Protein AF-A0A2E7F623-F1 (afdb_monomer_lite)

Secondary structure (DSSP, 8-state):
-HHHHHHHTTTTS-BTTB---HHHHHHHHTTTS-HHHHHHHHHHHHHHHHHHHHHHHTT---TT-TTGGG--------HHHHHHHHHTTTS-GGGG-

pLDDT: mean 82.05, std 11.19, range [48.0, 94.06]

Structure (mmCIF, N/CA/C/O backbone):
data_AF-A0A2E7F623-F1
#
_entry.id   AF-A0A2E7F623-F1
#
loop_
_atom_site.group_PDB
_atom_site.id
_atom_site.type_symbol
_atom_site.label_atom_id
_atom_site.label_alt_id
_atom_site.label_comp_id
_atom_site.label_asym_id
_atom_site.label_entity_id
_atom_site.label_seq_id
_atom_site.pdbx_PDB_ins_code
_atom_site.Cartn_x
_atom_site.Cartn_y
_atom_site.Cartn_z
_atom_site.occupancy
_atom_site.B_iso_or_equiv
_atom_site.auth_seq_id
_atom_site.auth_comp_id
_atom_site.auth_asym_id
_atom_site.auth_atom_id
_atom_site.pdbx_PDB_model_num
ATOM 1 N N . MET A 1 1 ? -8.532 7.655 -2.067 1.00 67.69 1 MET A N 1
ATOM 2 C CA . MET A 1 1 ? -8.436 6.177 -2.016 1.00 67.69 1 MET A CA 1
ATOM 3 C C . MET A 1 1 ? -8.512 5.785 -0.538 1.00 67.69 1 MET A C 1
ATOM 5 O O . MET A 1 1 ? -7.539 5.985 0.176 1.00 67.69 1 MET A O 1
ATOM 9 N N . LYS A 1 2 ? -9.680 5.346 -0.033 1.00 86.19 2 LYS A N 1
ATOM 10 C CA . LYS A 1 2 ? -9.961 5.324 1.423 1.00 86.19 2 LYS A CA 1
ATOM 11 C C . LYS A 1 2 ? -9.111 4.324 2.219 1.00 86.19 2 LYS A C 1
ATOM 13 O O . LYS A 1 2 ? -8.790 4.571 3.376 1.00 86.19 2 LYS A O 1
ATOM 18 N N . TRP A 1 3 ? -8.727 3.208 1.602 1.00 86.94 3 TRP A N 1
ATOM 19 C CA . TRP A 1 3 ? -7.873 2.194 2.228 1.00 86.94 3 TRP A CA 1
ATOM 20 C C . TRP A 1 3 ? -6.497 2.736 2.627 1.00 86.94 3 TRP A C 1
ATOM 22 O O . TRP A 1 3 ? -6.075 2.558 3.768 1.00 86.94 3 TRP A O 1
ATOM 32 N N . ALA A 1 4 ? -5.834 3.459 1.721 1.00 84.62 4 ALA A N 1
ATOM 33 C CA . ALA A 1 4 ? -4.528 4.054 1.985 1.00 84.62 4 ALA A CA 1
ATOM 34 C C . ALA A 1 4 ? -4.580 5.034 3.170 1.00 84.62 4 ALA A C 1
ATOM 36 O O . ALA A 1 4 ? -3.748 4.949 4.068 1.00 84.62 4 ALA A O 1
ATOM 37 N N . GLU A 1 5 ? -5.606 5.890 3.239 1.00 85.94 5 GLU A N 1
ATOM 38 C CA . GLU A 1 5 ? -5.826 6.807 4.371 1.00 85.94 5 GLU A CA 1
ATOM 39 C C . GLU A 1 5 ? -5.969 6.059 5.701 1.00 85.94 5 GLU A C 1
ATOM 41 O O . GLU A 1 5 ? -5.350 6.428 6.697 1.00 85.94 5 GLU A O 1
ATOM 46 N N . VAL A 1 6 ? -6.754 4.975 5.722 1.00 87.56 6 VAL A N 1
ATOM 47 C CA . VAL A 1 6 ? -6.962 4.173 6.935 1.00 87.56 6 VAL A CA 1
ATOM 48 C C . VAL A 1 6 ? -5.649 3.575 7.447 1.00 87.56 6 VAL A C 1
ATOM 50 O O . VAL A 1 6 ? -5.428 3.533 8.661 1.00 87.56 6 VAL A O 1
ATOM 53 N N . MET A 1 7 ? -4.774 3.136 6.539 1.00 84.69 7 MET A N 1
ATOM 54 C CA . MET A 1 7 ? -3.449 2.607 6.871 1.00 84.69 7 MET A CA 1
ATOM 55 C C . MET A 1 7 ? -2.501 3.715 7.356 1.00 84.69 7 MET A C 1
ATOM 57 O O . MET A 1 7 ? -1.795 3.544 8.355 1.00 84.69 7 MET A O 1
ATOM 61 N N . THR A 1 8 ? -2.531 4.880 6.708 1.00 84.38 8 THR A N 1
ATOM 62 C CA . THR A 1 8 ? -1.659 6.015 7.037 1.00 84.38 8 THR A CA 1
ATOM 63 C C . THR A 1 8 ? -2.012 6.676 8.359 1.00 84.38 8 THR A C 1
ATOM 65 O O . THR A 1 8 ? -1.146 6.892 9.207 1.00 84.38 8 THR A O 1
ATOM 68 N N . GLU A 1 9 ? -3.292 6.901 8.613 1.00 86.75 9 GLU A N 1
ATOM 69 C CA . GLU A 1 9 ? -3.760 7.545 9.839 1.00 86.75 9 GLU A CA 1
ATOM 70 C C . GLU A 1 9 ? -3.968 6.561 11.000 1.00 86.75 9 GLU A C 1
ATOM 72 O O . GLU A 1 9 ? -4.528 6.916 12.036 1.00 86.75 9 GLU A O 1
ATOM 77 N N . LYS A 1 10 ? -3.537 5.302 10.842 1.00 84.94 10 LYS A N 1
ATOM 78 C CA . LYS A 1 10 ? -3.685 4.237 11.847 1.00 84.94 10 LYS A CA 1
ATOM 79 C C . LYS A 1 10 ? -5.139 3.992 12.282 1.00 84.94 10 LYS A C 1
ATOM 81 O O . LYS A 1 10 ? -5.409 3.482 13.367 1.00 84.94 10 LYS A O 1
ATOM 86 N N . GLN A 1 11 ? -6.105 4.280 11.408 1.00 87.50 11 GLN A N 1
ATOM 87 C CA . GLN A 1 11 ? -7.539 4.131 11.690 1.00 87.50 11 GLN A CA 1
ATOM 88 C C . GLN A 1 11 ? -8.003 2.662 11.688 1.00 87.50 11 GLN A C 1
ATOM 90 O O . GLN A 1 11 ? -9.174 2.371 11.955 1.00 87.50 11 GLN A O 1
ATOM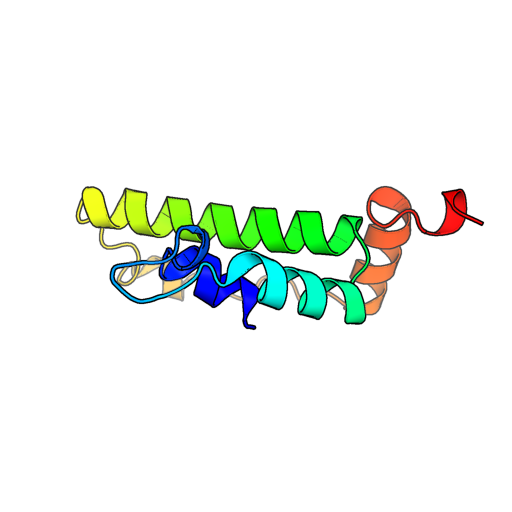 95 N N . TYR A 1 12 ? -7.105 1.716 11.398 1.00 83.62 12 TYR A N 1
ATOM 96 C CA . TYR A 1 12 ? -7.390 0.283 11.418 1.00 83.62 12 TYR A CA 1
ATOM 97 C C . TYR A 1 12 ? -7.589 -0.276 12.836 1.00 83.62 12 TYR A C 1
ATOM 99 O O . TYR A 1 12 ? -8.315 -1.258 12.975 1.00 83.62 12 TYR A O 1
ATOM 107 N N . GLN A 1 13 ? -7.037 0.360 13.876 1.00 84.62 13 GLN A N 1
ATOM 108 C CA . GLN A 1 13 ? -7.282 0.009 15.289 1.00 84.62 13 GLN A CA 1
ATOM 109 C C . GLN A 1 13 ? -8.424 0.819 15.927 1.00 84.62 13 GLN A C 1
ATOM 111 O O . GLN A 1 13 ? -8.918 0.455 16.992 1.00 84.62 13 GLN A O 1
ATOM 116 N N . GLY A 1 14 ? -8.884 1.888 15.270 1.00 83.19 14 GLY A N 1
ATOM 117 C CA . GLY A 1 14 ? -9.780 2.873 15.878 1.00 83.19 14 GLY A CA 1
ATOM 118 C C . GLY A 1 14 ? -9.040 3.830 16.822 1.00 83.19 14 GLY A C 1
ATOM 119 O O . GLY A 1 14 ? -7.820 3.952 16.773 1.00 83.19 14 GLY A O 1
ATOM 120 N N . GLY A 1 15 ? -9.788 4.541 17.662 1.00 82.75 15 GLY A N 1
ATOM 121 C CA . GLY A 1 15 ? -9.254 5.462 18.671 1.00 82.75 15 GLY A CA 1
ATOM 122 C C . GLY A 1 15 ? -10.298 5.772 19.749 1.00 82.75 15 GLY A C 1
ATOM 123 O O . GLY A 1 15 ? -11.414 5.252 19.674 1.00 82.75 15 GLY A O 1
ATOM 124 N N . PRO A 1 16 ? -9.994 6.620 20.747 1.00 86.56 16 PRO A N 1
ATOM 125 C CA . PRO A 1 16 ? -10.967 7.001 21.770 1.00 86.56 16 PRO A CA 1
ATOM 126 C C . PRO A 1 16 ? -12.254 7.551 21.133 1.00 86.56 16 PRO A C 1
ATOM 128 O O . PRO A 1 16 ? -12.229 8.550 20.416 1.00 86.56 16 PRO A O 1
ATOM 131 N N . GLY A 1 17 ? -13.375 6.850 21.329 1.00 88.12 17 GLY A N 1
ATOM 132 C CA . GLY A 1 17 ? -14.674 7.194 20.734 1.00 88.12 17 GLY A CA 1
ATOM 133 C C . GLY A 1 17 ? -14.817 6.931 19.225 1.00 88.12 17 GLY A C 1
ATOM 134 O O . GLY A 1 17 ? -15.868 7.227 18.661 1.00 88.12 17 GLY A O 1
ATOM 135 N N . LYS A 1 18 ? -13.808 6.360 18.553 1.00 88.12 18 LYS A N 1
ATOM 136 C CA . LYS A 1 18 ? -13.815 6.087 17.105 1.00 88.12 18 LYS A CA 1
ATOM 137 C C . LYS A 1 18 ? -13.652 4.595 16.823 1.00 88.12 18 LYS A C 1
ATOM 139 O O . LYS A 1 18 ? -12.681 3.973 17.247 1.00 88.12 18 LYS A O 1
ATOM 144 N N . LYS A 1 19 ? -14.584 4.021 16.057 1.00 90.44 19 LYS A N 1
ATOM 145 C CA . LYS A 1 19 ? -14.515 2.615 15.628 1.00 90.44 19 LYS A CA 1
ATOM 146 C C . LYS A 1 19 ? -13.420 2.408 14.564 1.00 90.44 19 LYS A C 1
ATOM 148 O O . LYS A 1 19 ? -13.140 3.338 13.806 1.00 90.44 19 LYS A O 1
ATOM 153 N N . PRO A 1 20 ? -12.841 1.197 14.464 1.00 92.56 20 PRO A N 1
ATOM 154 C CA . PRO A 1 20 ? -11.981 0.815 13.349 1.00 92.56 20 PRO A CA 1
ATOM 155 C C . PRO A 1 20 ? -12.658 1.029 11.991 1.00 92.56 20 PRO A C 1
ATOM 157 O O . PRO A 1 20 ? -13.811 0.641 11.809 1.00 92.56 20 PRO A O 1
ATOM 160 N N . GLN A 1 21 ? -11.931 1.593 11.026 1.00 92.38 21 GLN A N 1
ATOM 161 C CA . GLN A 1 21 ? -12.465 1.890 9.686 1.00 92.38 21 GLN A CA 1
ATOM 162 C C . GLN A 1 21 ? -11.992 0.907 8.600 1.00 92.38 21 GLN A C 1
ATOM 164 O O . GLN A 1 21 ? -12.495 0.949 7.478 1.00 92.38 21 GLN A O 1
ATOM 169 N N . HIS A 1 22 ? -11.076 -0.016 8.927 1.00 89.31 22 HIS A N 1
ATOM 170 C CA . HIS A 1 22 ? -10.461 -0.929 7.950 1.00 89.31 22 HIS A CA 1
ATOM 171 C C . HIS A 1 22 ? -11.475 -1.809 7.220 1.00 89.31 22 HIS A C 1
ATOM 173 O O . HIS A 1 22 ? -11.357 -1.980 6.016 1.00 89.31 22 HIS A O 1
ATOM 179 N N . ARG A 1 23 ? -12.509 -2.315 7.902 1.00 90.88 23 ARG A N 1
ATOM 180 C CA . ARG 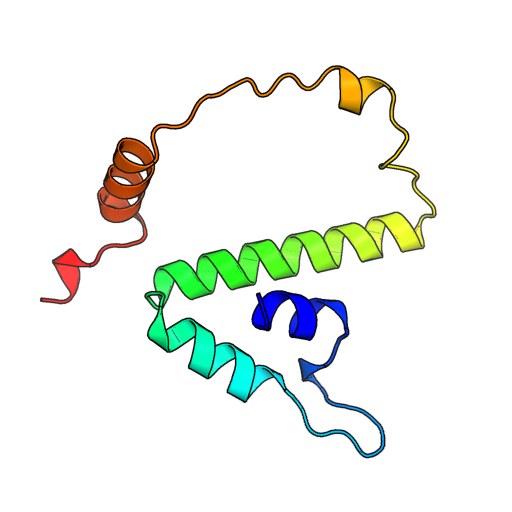A 1 23 ? -13.497 -3.209 7.272 1.00 90.88 23 ARG A CA 1
ATOM 181 C C . ARG A 1 23 ? -14.314 -2.516 6.188 1.00 90.88 23 ARG A C 1
ATOM 183 O O . ARG A 1 23 ? -14.526 -3.086 5.129 1.00 90.88 23 ARG A O 1
ATOM 190 N N . VAL A 1 24 ? -14.748 -1.284 6.453 1.00 92.31 24 VAL A N 1
ATOM 191 C CA . VAL A 1 24 ? -15.529 -0.494 5.488 1.00 92.31 24 VAL A CA 1
ATOM 192 C C . VAL A 1 24 ? -14.659 -0.122 4.291 1.00 92.31 24 VAL A C 1
ATOM 194 O O . VAL A 1 24 ? -15.102 -0.232 3.154 1.00 92.31 24 VAL A O 1
ATOM 197 N N . ALA A 1 25 ? -13.408 0.272 4.540 1.00 91.19 25 ALA A N 1
ATOM 198 C CA . ALA A 1 25 ? -12.468 0.591 3.473 1.00 91.19 25 ALA A CA 1
ATOM 199 C C . ALA A 1 25 ? -12.097 -0.638 2.622 1.00 91.19 25 ALA A C 1
ATOM 201 O O . ALA A 1 25 ? -11.968 -0.506 1.410 1.00 91.19 25 ALA A O 1
ATOM 202 N N . PHE A 1 26 ? -11.960 -1.818 3.236 1.00 91.12 26 PHE A N 1
ATOM 203 C CA . PHE A 1 26 ? -11.695 -3.072 2.528 1.00 91.12 26 PHE A CA 1
ATOM 204 C C . PHE A 1 26 ? -12.880 -3.493 1.654 1.00 91.12 26 PHE A C 1
ATOM 206 O O . PHE A 1 26 ? -12.699 -3.750 0.472 1.00 91.12 26 PHE A O 1
ATOM 213 N N . ALA A 1 27 ? -14.101 -3.452 2.198 1.00 92.62 27 ALA A N 1
ATOM 214 C CA . ALA A 1 27 ? -15.314 -3.779 1.449 1.00 92.62 27 ALA A CA 1
ATOM 215 C C . ALA A 1 27 ? -15.550 -2.843 0.252 1.00 92.62 27 ALA A C 1
ATOM 217 O O . ALA A 1 27 ? -16.188 -3.226 -0.723 1.00 92.62 27 ALA A O 1
ATOM 218 N N . GLU A 1 28 ? -15.061 -1.601 0.314 1.00 91.31 28 GLU A N 1
ATOM 219 C CA . GLU A 1 28 ? -15.085 -0.704 -0.841 1.00 91.31 28 GLU A CA 1
ATOM 220 C C . GLU A 1 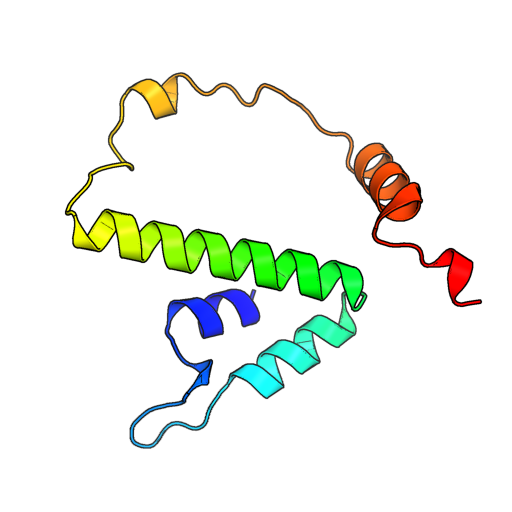28 ? -14.063 -1.116 -1.907 1.00 91.31 28 GLU A C 1
ATOM 222 O O . GLU A 1 28 ? -14.382 -1.049 -3.088 1.00 91.31 28 GLU A O 1
ATOM 227 N N . LEU A 1 29 ? -12.867 -1.580 -1.523 1.00 90.75 29 LEU A N 1
ATOM 228 C CA . LEU A 1 29 ? -11.880 -2.096 -2.480 1.00 90.75 29 LEU A CA 1
ATOM 229 C C . LEU A 1 29 ? -12.390 -3.337 -3.222 1.00 90.75 29 LEU A C 1
ATOM 231 O O . LEU A 1 29 ? -12.217 -3.419 -4.435 1.00 90.75 29 LEU A O 1
ATOM 235 N N . GLU A 1 30 ? -13.062 -4.252 -2.519 1.00 93.50 30 GLU A N 1
ATOM 236 C CA . GLU A 1 30 ? -13.631 -5.484 -3.094 1.00 93.50 30 GLU A CA 1
ATOM 237 C C . GLU A 1 30 ? -14.661 -5.227 -4.206 1.00 93.50 30 GLU A C 1
ATOM 239 O O . GLU A 1 30 ? -14.945 -6.120 -4.998 1.00 93.50 30 GLU A O 1
ATOM 244 N N . LYS A 1 31 ? -15.215 -4.011 -4.306 1.00 94.06 31 LYS A N 1
ATOM 245 C CA . LYS A 1 31 ? -16.138 -3.645 -5.393 1.00 94.06 31 LYS A CA 1
ATOM 246 C C . LYS A 1 31 ? -15.436 -3.365 -6.719 1.00 94.06 31 LYS A C 1
ATOM 248 O O . LYS A 1 31 ? -16.084 -3.446 -7.758 1.00 94.06 31 LYS A O 1
ATOM 253 N N . HIS A 1 32 ? -14.161 -2.981 -6.681 1.00 91.25 32 HIS A N 1
ATOM 254 C CA . HIS A 1 32 ? -13.439 -2.452 -7.845 1.00 91.25 32 HIS A CA 1
ATOM 255 C C . HIS A 1 32 ? -12.231 -3.298 -8.245 1.00 91.25 32 HIS A C 1
ATOM 257 O O . HIS A 1 32 ? -11.750 -3.158 -9.365 1.00 91.25 32 HIS A O 1
ATOM 263 N N . TYR A 1 33 ? -11.737 -4.153 -7.348 1.00 90.88 33 TYR A N 1
ATOM 264 C CA . TYR A 1 33 ? -10.478 -4.872 -7.522 1.00 90.88 33 TYR A CA 1
ATOM 265 C C . TYR A 1 33 ? -10.609 -6.347 -7.142 1.00 90.88 33 TYR A C 1
ATOM 267 O O . TYR A 1 33 ? -11.338 -6.697 -6.212 1.00 90.88 33 TYR A O 1
ATOM 275 N N . SER A 1 34 ? -9.860 -7.209 -7.835 1.00 90.44 34 SER A N 1
ATOM 276 C CA . SER A 1 34 ? -9.714 -8.616 -7.454 1.00 90.44 34 SER A CA 1
ATOM 277 C C . SER A 1 34 ? -8.909 -8.763 -6.159 1.00 90.44 34 SER A C 1
ATOM 279 O O . SER A 1 34 ? -8.200 -7.847 -5.736 1.00 90.44 34 SER A O 1
ATOM 281 N N . GLY A 1 35 ? -8.976 -9.935 -5.522 1.00 88.94 35 GLY A N 1
ATOM 282 C CA . GLY A 1 35 ? -8.206 -10.202 -4.304 1.00 88.94 35 GLY A CA 1
ATOM 283 C C . GLY A 1 35 ? -6.700 -10.001 -4.506 1.00 88.94 35 GLY A C 1
ATOM 284 O O . GLY A 1 35 ? -6.033 -9.404 -3.666 1.00 88.94 35 GLY A O 1
ATOM 285 N N . GLU A 1 36 ? -6.177 -10.425 -5.652 1.00 88.81 36 GLU A N 1
ATOM 286 C CA . GLU A 1 36 ? -4.774 -10.305 -6.050 1.00 88.81 36 GLU A CA 1
ATOM 287 C C . GLU A 1 36 ? -4.348 -8.837 -6.187 1.00 88.81 36 GLU A C 1
ATOM 289 O O . GLU A 1 36 ? -3.299 -8.442 -5.672 1.00 88.81 36 GLU A O 1
ATOM 294 N N . GLN A 1 37 ? -5.191 -8.019 -6.824 1.00 89.81 37 GLN A N 1
ATOM 295 C CA . GLN A 1 37 ? -4.995 -6.573 -6.941 1.00 89.81 37 GLN A CA 1
ATOM 296 C C . GLN A 1 37 ? -5.063 -5.888 -5.571 1.00 89.81 37 GLN A C 1
ATOM 298 O O . GLN A 1 37 ? -4.258 -5.010 -5.266 1.00 89.81 37 GLN A O 1
ATOM 303 N N . ILE A 1 38 ? -5.988 -6.309 -4.704 1.00 91.12 38 ILE A N 1
ATOM 304 C CA . ILE A 1 38 ? -6.112 -5.776 -3.342 1.00 91.12 38 ILE A CA 1
ATOM 305 C C . ILE A 1 38 ? -4.872 -6.103 -2.506 1.00 91.12 38 ILE A C 1
ATOM 307 O O . ILE A 1 38 ? -4.414 -5.245 -1.750 1.00 91.12 38 ILE A O 1
ATOM 311 N N . VAL A 1 39 ? -4.297 -7.301 -2.653 1.00 89.94 39 VAL A N 1
ATOM 312 C CA . VAL A 1 39 ? -3.032 -7.673 -1.997 1.00 89.94 39 VAL A CA 1
ATOM 313 C C . VAL A 1 39 ? -1.902 -6.741 -2.435 1.00 89.94 39 VAL A C 1
ATOM 315 O O . VAL A 1 39 ? -1.169 -6.239 -1.583 1.00 89.94 39 VAL A O 1
ATOM 318 N N . GLU A 1 40 ? -1.791 -6.447 -3.730 1.00 88.62 40 GLU A N 1
ATOM 319 C CA . GLU A 1 40 ? -0.781 -5.528 -4.270 1.00 88.62 40 GLU A CA 1
ATOM 320 C C . GLU A 1 40 ? -0.973 -4.090 -3.761 1.00 88.62 40 GLU A C 1
ATOM 322 O O . GLU A 1 40 ? -0.024 -3.452 -3.288 1.00 88.62 40 GLU A O 1
ATOM 327 N N . ILE A 1 41 ? -2.216 -3.595 -3.765 1.00 89.94 41 ILE A N 1
ATOM 328 C CA . ILE A 1 41 ? -2.578 -2.281 -3.214 1.00 89.94 41 ILE A CA 1
ATOM 329 C C . ILE A 1 41 ? -2.227 -2.210 -1.725 1.00 89.94 41 ILE A C 1
ATOM 331 O O . ILE A 1 41 ? -1.660 -1.212 -1.265 1.00 89.94 41 ILE A O 1
ATOM 335 N N . ALA A 1 42 ? -2.551 -3.252 -0.957 1.00 87.88 42 ALA A N 1
ATOM 336 C CA . ALA A 1 42 ? -2.280 -3.316 0.472 1.00 87.88 42 ALA A CA 1
ATOM 337 C C . ALA A 1 42 ? -0.777 -3.372 0.767 1.00 87.88 42 ALA A C 1
ATOM 339 O O . ALA A 1 42 ? -0.313 -2.637 1.641 1.00 87.88 42 ALA A O 1
ATOM 340 N N . PHE A 1 43 ? -0.020 -4.178 0.019 1.00 88.56 43 PHE A N 1
ATOM 341 C CA . PHE A 1 43 ? 1.434 -4.256 0.129 1.00 88.56 43 PHE A CA 1
ATOM 342 C C . PHE A 1 43 ? 2.081 -2.900 -0.158 1.00 88.56 43 PHE A C 1
ATOM 344 O O . PHE A 1 43 ? 2.829 -2.391 0.674 1.00 88.56 43 PHE A O 1
ATOM 351 N N . THR A 1 44 ? 1.727 -2.273 -1.281 1.00 88.94 44 THR A N 1
ATOM 352 C CA . THR A 1 44 ? 2.284 -0.980 -1.702 1.00 88.94 44 THR A CA 1
ATOM 353 C C . THR A 1 44 ? 1.962 0.111 -0.684 1.00 88.94 44 THR A C 1
ATOM 355 O O . THR A 1 44 ? 2.850 0.816 -0.205 1.00 88.94 44 THR A O 1
ATOM 358 N N . SER A 1 45 ? 0.693 0.202 -0.272 1.00 86.69 45 SER A N 1
ATOM 359 C CA . SER A 1 45 ? 0.246 1.174 0.732 1.00 86.69 45 SER A CA 1
ATOM 360 C C . SER A 1 45 ? 0.925 0.959 2.085 1.00 86.69 45 SER A C 1
ATOM 362 O O . SER A 1 45 ? 1.213 1.929 2.781 1.00 86.69 45 SER A O 1
ATOM 364 N N . GLY A 1 46 ? 1.163 -0.297 2.476 1.00 86.94 46 GLY A N 1
ATOM 365 C CA . GLY A 1 46 ? 1.852 -0.661 3.712 1.00 86.94 46 GLY A CA 1
ATOM 366 C C . GLY A 1 46 ? 3.347 -0.353 3.667 1.00 86.94 46 GLY A C 1
ATOM 367 O O . GLY A 1 46 ? 3.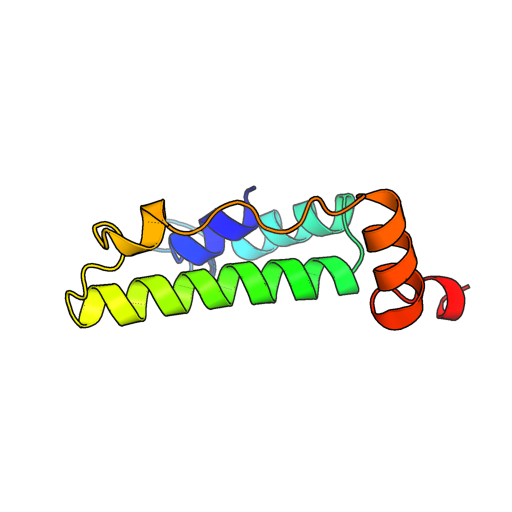873 0.221 4.619 1.00 86.94 46 GLY A O 1
ATOM 368 N N . PHE A 1 47 ? 4.011 -0.668 2.553 1.00 88.62 47 PHE A N 1
ATOM 369 C CA . PHE A 1 47 ? 5.432 -0.408 2.345 1.00 88.62 47 PHE A CA 1
ATOM 370 C C . PHE A 1 47 ? 5.749 1.084 2.435 1.00 88.62 47 PHE A C 1
ATOM 372 O O . PHE A 1 47 ? 6.589 1.465 3.244 1.00 88.62 47 PHE A O 1
ATOM 379 N N . PHE A 1 48 ? 5.034 1.940 1.697 1.00 86.50 48 PHE A N 1
ATOM 380 C CA . PHE A 1 48 ? 5.245 3.391 1.781 1.00 86.50 48 PHE A CA 1
ATOM 381 C C . PHE A 1 48 ? 4.937 3.937 3.178 1.00 86.50 48 PHE A C 1
ATOM 383 O O . PHE A 1 48 ? 5.657 4.782 3.697 1.00 86.50 48 PHE A O 1
ATOM 390 N N . ASN A 1 49 ? 3.912 3.398 3.839 1.00 87.38 49 ASN A N 1
ATOM 391 C CA . ASN A 1 49 ? 3.596 3.759 5.216 1.00 87.38 49 ASN A CA 1
ATOM 392 C C . ASN A 1 49 ? 4.704 3.417 6.215 1.00 87.38 49 ASN A C 1
ATOM 394 O O . ASN A 1 49 ? 4.934 4.169 7.167 1.00 87.38 49 ASN A O 1
ATOM 398 N N . PHE A 1 50 ? 5.329 2.255 6.051 1.00 88.88 50 PHE A N 1
ATOM 399 C CA . PHE A 1 50 ? 6.491 1.858 6.832 1.00 88.88 50 PHE A CA 1
ATOM 400 C C . PHE A 1 50 ? 7.683 2.754 6.502 1.00 88.88 50 PHE A C 1
ATOM 402 O O . PHE A 1 50 ? 8.279 3.307 7.420 1.00 88.88 50 PHE A O 1
ATOM 409 N N . TRP A 1 51 ? 7.984 2.919 5.212 1.00 88.19 51 TRP A N 1
ATOM 410 C CA . TRP A 1 51 ? 9.144 3.659 4.733 1.00 88.19 51 TRP A CA 1
ATOM 411 C C . TRP A 1 51 ? 9.138 5.095 5.242 1.00 88.19 51 TRP A C 1
ATOM 413 O O . TRP A 1 51 ? 10.102 5.489 5.884 1.00 88.19 51 TRP A O 1
ATOM 423 N N . ASN A 1 52 ? 8.015 5.808 5.091 1.00 84.06 52 ASN A N 1
ATOM 424 C CA . ASN A 1 52 ? 7.879 7.180 5.579 1.00 84.06 52 ASN A CA 1
ATOM 425 C C . ASN A 1 52 ? 8.136 7.257 7.091 1.00 84.06 52 ASN A C 1
ATOM 427 O O . ASN A 1 52 ? 8.967 8.027 7.545 1.00 84.06 52 ASN A O 1
ATOM 431 N N . ARG A 1 53 ? 7.512 6.384 7.895 1.00 87.75 53 ARG A N 1
ATOM 432 C CA . ARG A 1 53 ? 7.737 6.385 9.354 1.00 87.75 53 ARG A CA 1
ATOM 433 C C . ARG A 1 53 ? 9.169 6.037 9.731 1.00 87.75 53 ARG A C 1
ATOM 435 O O . ARG A 1 53 ? 9.672 6.555 10.725 1.00 87.75 53 ARG A O 1
ATOM 442 N N . PHE A 1 54 ? 9.789 5.119 8.997 1.00 90.06 54 PHE A N 1
ATOM 443 C CA . PHE A 1 54 ? 11.168 4.720 9.220 1.00 90.06 54 PHE A CA 1
ATOM 444 C C . PHE A 1 54 ? 12.097 5.913 8.992 1.00 90.06 54 PHE A C 1
ATOM 446 O O . PHE A 1 54 ? 12.845 6.266 9.895 1.00 90.06 54 PHE A O 1
ATOM 453 N N . THR A 1 55 ? 11.997 6.577 7.844 1.00 88.62 55 THR A N 1
ATOM 454 C CA . THR A 1 55 ? 12.845 7.723 7.489 1.00 88.62 55 THR A CA 1
ATOM 455 C C . THR A 1 55 ? 12.571 8.945 8.358 1.00 88.62 55 THR A C 1
ATOM 457 O O . THR A 1 55 ? 13.527 9.558 8.828 1.00 88.62 55 THR A O 1
ATOM 460 N N . ASP A 1 56 ? 11.302 9.224 8.674 1.00 85.75 56 ASP A N 1
ATOM 461 C CA . ASP A 1 56 ? 10.903 10.303 9.586 1.00 85.75 56 ASP A CA 1
ATOM 462 C C . ASP A 1 56 ? 11.503 10.097 10.984 1.00 85.75 56 ASP A C 1
ATOM 464 O O . ASP A 1 56 ? 11.960 11.045 11.615 1.00 85.75 56 ASP A O 1
ATOM 468 N N . SER A 1 57 ? 11.556 8.849 11.471 1.00 89.62 57 SER A N 1
ATOM 469 C CA . SER A 1 57 ? 12.123 8.533 12.794 1.00 89.62 57 SER A CA 1
ATOM 470 C C . SER A 1 57 ? 13.631 8.776 12.881 1.00 89.62 57 SER A C 1
ATOM 472 O O . SER A 1 57 ? 14.157 8.931 13.981 1.00 89.62 57 SER A O 1
ATOM 474 N N . PHE A 1 58 ? 14.325 8.781 11.742 1.00 90.12 58 PHE A N 1
ATOM 475 C CA . PHE A 1 58 ? 15.748 9.108 11.648 1.00 90.12 58 PHE A CA 1
ATOM 476 C C . PHE A 1 58 ? 15.994 10.548 11.187 1.00 90.12 58 PHE A C 1
ATOM 478 O O . PHE A 1 58 ? 17.151 10.907 10.979 1.00 90.12 58 PHE A O 1
ATOM 485 N N . GLU A 1 59 ? 14.934 11.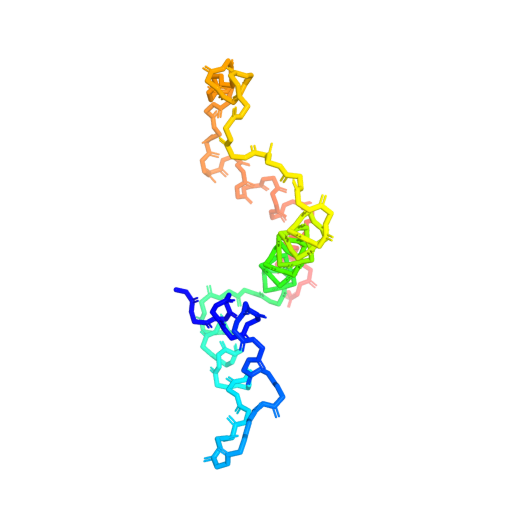347 11.011 1.00 88.62 59 GLU A N 1
ATOM 486 C CA . GLU A 1 59 ? 15.004 12.714 10.479 1.00 88.62 59 GLU A CA 1
ATOM 487 C C . GLU A 1 59 ? 15.760 12.774 9.135 1.00 88.62 59 GLU A C 1
ATOM 489 O O . GLU A 1 59 ? 16.466 13.735 8.830 1.00 88.62 59 GLU A O 1
ATOM 494 N N . ILE A 1 60 ? 15.643 11.712 8.326 1.00 83.69 60 ILE A N 1
ATOM 495 C CA . ILE A 1 60 ? 16.269 11.645 7.005 1.00 83.69 60 ILE A CA 1
ATOM 496 C C . ILE A 1 60 ? 15.406 12.447 6.041 1.00 83.69 60 ILE A C 1
ATOM 498 O O . ILE A 1 60 ? 14.320 12.010 5.662 1.00 83.69 60 ILE A O 1
ATOM 502 N N . ASP A 1 61 ? 15.926 13.588 5.601 1.00 77.75 61 ASP A N 1
ATOM 503 C CA . ASP A 1 61 ? 15.320 14.363 4.528 1.00 77.75 61 ASP A CA 1
ATOM 504 C C . ASP A 1 61 ? 15.545 13.667 3.177 1.00 77.75 61 ASP A C 1
ATOM 506 O O . ASP A 1 61 ? 16.603 13.758 2.548 1.00 77.75 61 ASP A O 1
ATOM 510 N N . ILE A 1 62 ? 14.547 12.887 2.770 1.00 74.00 62 ILE A N 1
ATOM 511 C CA . ILE A 1 62 ? 14.488 12.238 1.455 1.00 74.00 62 ILE A CA 1
ATOM 512 C C . ILE A 1 62 ? 13.767 13.098 0.414 1.00 74.00 62 ILE A C 1
ATOM 514 O O . ILE A 1 62 ? 13.877 12.808 -0.780 1.00 74.00 62 ILE A O 1
ATOM 518 N N . GLU A 1 63 ? 13.015 14.112 0.843 1.00 66.88 63 GLU A N 1
ATOM 519 C CA . GLU A 1 63 ? 12.165 14.915 -0.036 1.00 66.88 63 GLU A CA 1
ATOM 520 C C . GLU A 1 63 ? 12.977 16.005 -0.750 1.00 66.88 63 GLU A C 1
ATOM 522 O O . GLU A 1 63 ? 12.717 16.271 -1.925 1.00 66.88 63 GLU A O 1
ATOM 527 N N . ASP A 1 64 ? 14.022 16.543 -0.106 1.00 60.88 64 ASP A N 1
ATOM 528 C CA . ASP A 1 64 ? 14.863 17.624 -0.643 1.00 60.88 64 ASP A CA 1
ATOM 529 C C . ASP A 1 64 ? 16.200 17.136 -1.238 1.00 60.88 64 ASP A C 1
ATOM 531 O O . ASP A 1 64 ? 17.235 17.808 -1.208 1.00 60.88 64 ASP A O 1
ATOM 535 N N . ASN A 1 65 ? 16.214 15.926 -1.808 1.00 60.50 65 ASN A N 1
ATOM 536 C CA . ASN A 1 65 ? 17.404 15.437 -2.495 1.00 60.50 65 ASN A CA 1
ATOM 537 C C . ASN A 1 65 ? 17.468 16.023 -3.924 1.00 60.50 65 ASN A C 1
ATOM 539 O O . ASN A 1 65 ? 16.611 15.691 -4.746 1.00 60.50 65 ASN A O 1
ATOM 543 N N . PRO A 1 66 ? 18.498 16.810 -4.307 1.00 63.41 66 PRO A N 1
ATOM 544 C CA . PRO A 1 66 ? 18.652 17.317 -5.676 1.00 63.41 66 PRO A CA 1
ATOM 545 C C . PRO A 1 66 ? 18.705 16.200 -6.733 1.00 63.41 66 PRO A C 1
ATOM 547 O O . PRO A 1 66 ? 18.403 16.441 -7.903 1.00 63.41 66 PRO A O 1
ATOM 550 N N . VAL A 1 67 ? 19.002 14.958 -6.335 1.00 61.72 67 VAL A N 1
ATOM 551 C CA . VAL A 1 67 ? 18.920 13.765 -7.190 1.00 61.72 67 VAL A CA 1
ATOM 552 C C . VAL A 1 67 ? 17.476 13.407 -7.562 1.00 61.72 67 VAL A C 1
ATOM 554 O O . VAL A 1 67 ? 17.262 12.854 -8.638 1.00 61.72 67 VAL A O 1
ATOM 557 N N . MET A 1 68 ? 16.468 13.789 -6.768 1.00 61.62 68 MET A N 1
ATOM 558 C CA . MET A 1 68 ? 15.059 13.569 -7.116 1.00 61.62 68 MET A CA 1
ATOM 559 C C . MET A 1 68 ? 14.680 14.260 -8.430 1.00 61.62 68 MET A C 1
ATOM 561 O O . MET A 1 68 ? 13.964 13.697 -9.256 1.00 61.62 68 MET A O 1
ATOM 565 N N . SER A 1 69 ? 15.248 15.444 -8.672 1.00 63.00 69 SER A N 1
ATOM 566 C CA . SER A 1 69 ? 15.084 16.187 -9.927 1.00 63.00 69 SER A CA 1
ATOM 567 C C . SER A 1 69 ? 15.796 15.540 -11.128 1.00 63.00 69 SER A C 1
ATOM 569 O O . SER A 1 69 ? 15.464 15.834 -12.279 1.00 63.00 69 SER A O 1
ATOM 571 N N . LEU A 1 70 ? 16.753 14.636 -10.877 1.00 66.75 70 LEU A N 1
ATOM 572 C CA . LEU A 1 70 ? 17.463 13.870 -11.904 1.00 66.75 70 LEU A CA 1
ATOM 573 C C . LEU A 1 70 ? 16.680 12.627 -12.348 1.00 66.75 70 LEU A C 1
ATOM 575 O O . LEU A 1 70 ? 16.958 12.100 -13.431 1.00 66.75 70 LEU A O 1
ATOM 579 N N . PHE A 1 71 ? 15.687 12.171 -11.572 1.00 60.69 71 PHE A N 1
ATOM 580 C CA . PHE A 1 71 ? 14.772 11.121 -12.016 1.00 60.69 71 PHE A CA 1
ATOM 581 C C . PHE A 1 71 ? 13.867 11.663 -13.126 1.00 60.69 71 PHE A C 1
ATOM 583 O O . PHE A 1 71 ? 12.797 12.226 -12.901 1.00 60.69 71 PHE A O 1
ATOM 590 N N . LYS A 1 72 ? 14.275 11.456 -14.377 1.00 61.56 72 LYS A N 1
ATOM 591 C CA . LYS A 1 72 ? 13.341 11.512 -15.503 1.00 61.56 72 LYS A CA 1
ATOM 592 C C . LYS A 1 72 ? 12.403 10.312 -15.390 1.00 61.56 72 LYS A C 1
ATOM 594 O O . LYS A 1 72 ? 12.876 9.215 -15.103 1.00 61.56 72 LYS A O 1
ATOM 599 N N . LYS A 1 73 ? 11.100 10.490 -15.659 1.00 59.41 73 LYS A N 1
ATOM 600 C CA . LYS A 1 73 ? 10.180 9.366 -15.927 1.00 59.41 73 LYS A CA 1
ATOM 601 C C . LYS A 1 73 ? 10.799 8.533 -17.054 1.00 59.41 73 LYS A C 1
ATOM 603 O O . LYS A 1 73 ? 10.690 8.913 -18.214 1.00 59.41 73 LYS A O 1
ATOM 608 N N . SER A 1 74 ? 11.534 7.475 -16.717 1.00 59.72 74 SER A N 1
ATOM 609 C CA . SER A 1 74 ? 12.376 6.779 -17.698 1.00 59.72 74 SER A CA 1
ATOM 610 C C . SER A 1 74 ? 11.599 5.755 -18.513 1.00 59.72 74 SER A C 1
ATOM 612 O O . SER A 1 74 ? 12.147 5.197 -19.456 1.00 59.72 74 SER A O 1
ATOM 614 N N . THR A 1 75 ? 10.338 5.509 -18.160 1.00 64.69 75 THR A N 1
ATOM 615 C CA . THR A 1 75 ? 9.548 4.439 -18.754 1.00 64.69 75 THR A CA 1
ATOM 616 C C . THR A 1 75 ? 8.111 4.910 -18.904 1.00 64.69 75 THR A C 1
ATOM 618 O O . THR A 1 75 ? 7.384 5.058 -17.921 1.00 64.69 75 THR A O 1
ATOM 621 N N . THR A 1 76 ? 7.705 5.172 -20.144 1.00 72.56 76 THR A N 1
ATOM 622 C CA . THR A 1 76 ? 6.287 5.219 -20.497 1.00 72.56 76 THR A CA 1
ATOM 623 C C . THR A 1 76 ? 5.806 3.776 -20.511 1.00 72.56 76 THR A C 1
ATOM 625 O O . THR A 1 76 ? 6.233 2.997 -21.357 1.00 72.56 76 THR A O 1
ATOM 628 N N . ILE A 1 77 ? 4.994 3.405 -19.528 1.00 78.25 77 ILE A N 1
ATOM 629 C CA . ILE A 1 77 ? 4.360 2.090 -19.474 1.00 78.25 77 ILE A CA 1
ATOM 630 C C . ILE A 1 77 ? 3.036 2.207 -20.223 1.00 78.25 77 ILE A C 1
ATOM 632 O O . ILE A 1 77 ? 2.238 3.089 -19.897 1.00 78.25 77 ILE A O 1
ATOM 636 N N . ASP A 1 78 ? 2.820 1.347 -21.217 1.00 87.38 78 ASP A N 1
ATOM 637 C CA . ASP A 1 78 ? 1.500 1.175 -21.816 1.00 87.38 78 ASP A CA 1
ATOM 638 C C . ASP A 1 78 ? 0.596 0.452 -20.796 1.00 87.38 78 ASP A C 1
ATOM 640 O O . ASP A 1 78 ? 0.948 -0.642 -20.336 1.00 87.38 78 ASP A O 1
ATOM 644 N N . PRO A 1 79 ? -0.532 1.056 -20.375 1.00 86.69 79 PRO A N 1
ATOM 645 C CA . PRO A 1 79 ? -1.447 0.433 -19.426 1.00 86.69 79 PRO A CA 1
ATOM 646 C C . PRO A 1 79 ? -1.978 -0.929 -19.887 1.00 86.69 7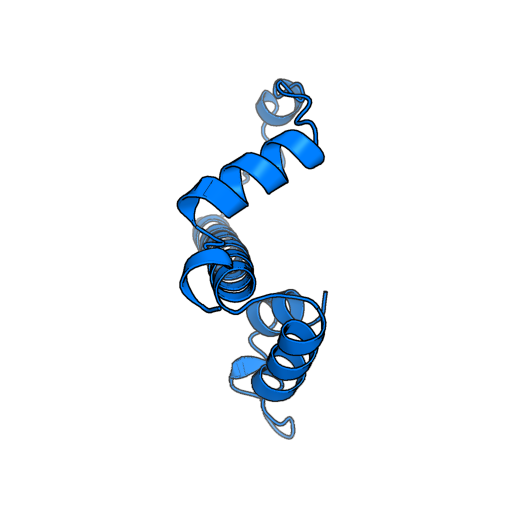9 PRO A C 1
ATOM 648 O O . PRO A 1 79 ? -2.206 -1.794 -19.041 1.00 86.69 79 PRO A O 1
ATOM 651 N N . GLU A 1 80 ? -2.173 -1.125 -21.194 1.00 89.06 80 GLU A N 1
ATOM 652 C CA . GLU A 1 80 ? -2.678 -2.380 -21.751 1.00 89.06 80 GLU A CA 1
ATOM 653 C C . GLU A 1 80 ? -1.613 -3.476 -21.675 1.00 89.06 80 GLU A C 1
ATOM 655 O O . GLU A 1 80 ? -1.908 -4.571 -21.193 1.00 89.06 80 GLU A O 1
ATOM 660 N N . ASP A 1 81 ? -0.363 -3.168 -22.039 1.00 88.12 81 ASP A N 1
ATOM 661 C CA . ASP A 1 81 ? 0.755 -4.115 -21.927 1.00 88.12 81 ASP A CA 1
ATOM 662 C C . ASP A 1 81 ? 1.012 -4.509 -20.469 1.00 88.12 81 ASP A C 1
ATOM 664 O O . ASP A 1 81 ? 1.243 -5.681 -20.160 1.00 88.12 81 ASP A O 1
ATOM 668 N N . TYR A 1 82 ? 0.937 -3.541 -19.550 1.00 86.94 82 TYR A N 1
ATOM 669 C CA . TYR A 1 82 ? 1.056 -3.810 -18.120 1.00 86.94 82 TYR A CA 1
ATOM 670 C C . TYR A 1 82 ? -0.074 -4.717 -17.628 1.00 86.94 82 TYR A C 1
ATOM 672 O O . TYR A 1 82 ? 0.196 -5.720 -16.967 1.00 86.94 82 TYR A O 1
ATOM 680 N N . ALA A 1 83 ? -1.326 -4.412 -17.977 1.00 86.62 83 ALA A N 1
ATOM 681 C CA . ALA A 1 83 ? -2.464 -5.233 -17.583 1.00 86.62 83 ALA A CA 1
ATOM 682 C C . ALA A 1 83 ? -2.358 -6.656 -18.155 1.00 86.62 83 ALA A C 1
ATOM 684 O O . ALA A 1 83 ? -2.558 -7.621 -17.418 1.00 86.62 83 ALA A O 1
ATOM 685 N N . ALA A 1 84 ? -1.979 -6.799 -19.428 1.00 88.38 84 ALA A N 1
ATOM 686 C CA . ALA A 1 84 ? -1.791 -8.091 -20.080 1.00 88.38 84 ALA A CA 1
ATOM 687 C C . ALA A 1 84 ? -0.678 -8.915 -19.415 1.00 88.38 84 ALA A C 1
ATOM 689 O O . ALA A 1 84 ? -0.863 -10.105 -19.144 1.00 88.38 84 ALA A O 1
ATOM 690 N N . TYR A 1 85 ? 0.456 -8.286 -19.093 1.00 87.25 85 TYR A N 1
ATOM 691 C CA . TYR A 1 85 ? 1.533 -8.928 -18.344 1.00 87.25 85 TYR A CA 1
ATOM 692 C C . TYR A 1 85 ? 1.062 -9.378 -16.955 1.00 87.25 85 TYR A C 1
ATOM 694 O O . TYR A 1 85 ? 1.232 -10.546 -16.600 1.00 87.25 85 TYR A O 1
ATOM 702 N N . MET A 1 86 ? 0.407 -8.500 -16.192 1.00 86.88 86 MET A N 1
ATOM 703 C CA . MET A 1 86 ? -0.071 -8.823 -14.845 1.00 86.88 86 MET A CA 1
ATOM 704 C C . MET A 1 86 ? -1.105 -9.954 -14.854 1.00 86.88 86 MET A C 1
ATOM 706 O O . MET A 1 86 ? -1.018 -10.855 -14.021 1.00 86.88 86 MET A O 1
ATOM 710 N N . GLN A 1 87 ? -2.019 -9.970 -15.827 1.00 86.75 87 GLN A N 1
ATOM 711 C CA . GLN A 1 87 ? -2.992 -11.051 -16.037 1.00 86.75 87 GLN A CA 1
ATOM 712 C C . GLN A 1 87 ? -2.356 -12.377 -16.465 1.00 86.75 87 GLN A C 1
ATOM 714 O O . GLN A 1 87 ? -2.937 -13.432 -16.232 1.00 86.75 87 GLN A O 1
ATOM 719 N N . SER A 1 88 ? -1.182 -12.343 -17.103 1.00 86.00 88 SER A N 1
ATOM 720 C CA . SER A 1 88 ? -0.443 -13.556 -17.478 1.00 86.00 88 SER A CA 1
ATOM 721 C C . SER A 1 88 ? 0.305 -14.211 -16.311 1.00 86.00 88 SER A C 1
ATOM 723 O O . SER A 1 88 ? 0.846 -15.303 -16.477 1.00 86.00 88 SER A O 1
ATOM 725 N N . CYS A 1 89 ? 0.390 -13.528 -15.165 1.00 82.81 89 CYS A N 1
ATOM 726 C CA . CYS A 1 89 ? 1.216 -13.935 -14.033 1.00 82.81 89 CYS A CA 1
ATOM 727 C C . CYS A 1 89 ? 0.442 -13.890 -12.709 1.00 82.81 89 CYS A C 1
ATOM 729 O O . CYS A 1 89 ? 0.126 -14.921 -12.127 1.00 82.81 89 CYS A O 1
ATOM 731 N N . TRP A 1 90 ? 0.210 -12.683 -12.186 1.00 80.12 90 TRP A N 1
ATOM 732 C CA . TRP A 1 90 ? -0.223 -12.462 -10.806 1.00 80.12 90 TRP A CA 1
ATOM 733 C C . TRP A 1 90 ? -1.743 -12.331 -10.682 1.00 80.12 90 TRP A C 1
ATOM 735 O O . TRP A 1 90 ? -2.331 -12.889 -9.763 1.00 80.12 90 TRP A O 1
ATOM 745 N N . TRP A 1 91 ? -2.404 -11.640 -11.615 1.00 85.44 91 TRP A N 1
ATOM 746 C CA . TRP A 1 91 ? -3.867 -11.517 -11.665 1.00 85.44 91 TRP A CA 1
ATOM 747 C C . TRP A 1 91 ? -4.487 -12.689 -12.442 1.00 85.44 91 TRP A C 1
ATOM 749 O O . TRP A 1 91 ? -5.278 -12.450 -13.344 1.00 85.44 91 TRP A O 1
ATOM 759 N N . ASN A 1 92 ? -4.079 -13.939 -12.168 1.00 70.38 92 ASN A N 1
ATOM 760 C CA . ASN A 1 92 ? -4.479 -15.153 -12.905 1.00 70.38 92 ASN A CA 1
ATOM 761 C C . ASN A 1 92 ? -6.000 -15.439 -12.830 1.00 70.38 92 ASN A C 1
ATOM 763 O O . ASN A 1 92 ? -6.457 -16.415 -12.237 1.00 70.38 92 ASN A O 1
ATOM 767 N N . ASP A 1 93 ? -6.807 -14.620 -13.497 1.00 65.81 93 ASP A N 1
ATOM 768 C CA . ASP A 1 93 ? -8.267 -14.722 -13.525 1.00 65.81 93 ASP A CA 1
ATOM 769 C C . ASP A 1 93 ? -8.727 -15.978 -14.289 1.00 65.81 93 ASP A C 1
ATOM 771 O O . ASP A 1 93 ? -9.815 -16.504 -14.058 1.00 65.81 93 ASP A O 1
ATOM 775 N N . LYS A 1 94 ? -7.873 -16.498 -15.184 1.00 59.69 94 LYS A N 1
ATOM 776 C CA . LYS A 1 94 ? -8.154 -17.655 -16.050 1.00 59.69 94 LYS A CA 1
ATOM 777 C C . LYS A 1 94 ? -8.135 -19.005 -15.328 1.00 59.69 94 LYS A C 1
ATOM 779 O O . LYS A 1 94 ? -8.728 -19.945 -15.839 1.00 59.69 94 LYS A O 1
ATOM 784 N N . GLU A 1 95 ? -7.489 -19.115 -14.168 1.00 55.41 95 GLU A N 1
ATOM 785 C CA . GLU A 1 95 ? -7.465 -20.362 -13.379 1.00 55.41 95 GLU A CA 1
ATOM 786 C C . GLU A 1 95 ? -8.684 -20.505 -12.446 1.00 55.41 95 GLU A C 1
ATOM 788 O O . GLU A 1 95 ? -8.824 -21.519 -11.765 1.00 55.41 95 GLU A O 1
ATOM 793 N N . ARG A 1 96 ? -9.576 -19.502 -12.404 1.00 54.91 96 ARG A N 1
ATOM 794 C CA . ARG A 1 96 ? -10.764 -19.469 -11.529 1.00 54.91 96 ARG A CA 1
ATOM 795 C C . ARG A 1 96 ? -12.104 -19.725 -12.236 1.00 54.91 96 ARG A C 1
ATOM 797 O O . ARG A 1 96 ? -13.128 -19.685 -11.554 1.00 54.91 96 ARG A O 1
ATOM 804 N N . ALA A 1 97 ? -12.107 -19.958 -13.552 1.00 48.00 97 ALA A N 1
ATOM 805 C CA . ALA A 1 97 ? -13.311 -20.231 -14.351 1.00 48.00 97 ALA A CA 1
ATOM 806 C C . ALA A 1 97 ? -13.610 -21.732 -14.483 1.00 48.00 97 ALA A C 1
ATOM 808 O O . ALA A 1 97 ? -12.654 -22.507 -14.710 1.00 48.00 97 ALA A O 1
#

Foldseek 3Di:
DVQLVLLQVVLQPADVVGHRPNVVVVVVCVVPDDPLVVVVVCVVSNVVSVVVVVCVVVVNPPPPDPCVVVDDPPDDDDPVVVVVVCCVPRVVPVVVD

Radius of gyration: 17.47 Å; chains: 1; bounding box: 35×38×44 Å

Sequence (97 aa):
MKWAEVMTEKQYQGGPGKKPQHRVAFAELEKHYSGEQIVEIAFTSGFFNFWNRFTDSFEIDIEDNPVMSLFKKSTTIDPEDYAAYMQSCWWNDKERA

=== Feature glossary ===
Key to the feature types in this record:

pLDDT. pLDDT is the predicted lDDT-Cα score: AlphaFold's confidence that the local environment of each residue (all inter-atomic distances within 15 Å) is correctly placed. It is a per-residue number between 0 and 100, with higher meaning more reliable.

Radius of gyration, Cα contacts, bounding box. The geometric summary reports three shape descriptors. Rg (radius of gyration) measures how spread out the Cα atoms are about their centre of mass; compact globular proteins have small Rg, elongated or unfolded ones large. Cα contacts (<8 Å, |i−j|>4) count long-range residue pairs in spatial proximity — high for tightly packed folds, near zero for rods or random coil. The bounding-box extents give the protein's footprint along x, y, z in Å.

Backbone torsions (φ/ψ). Backbone dihedral angles. Every residue except chain termini has a φ (preceding-C → N → Cα → C) and a ψ (N → Cα → C → next-N). They are reported in degrees following the IUPAC sign convention. Secondary structure is essentially a statement about which (φ, ψ) basin each residue occupies.

Contact-map, Ramachandran, and PAE plots. Plot images: a contact map (which residues are close in 3D, as an N×N binary image), a Ramachandran scatter (backbone torsion angles, revealing secondary-structure composition at a glance), and — for AlphaFold structures — a PAE heatmap (pairwise prediction confidence).

Predicted aligned error. Predicted Aligned Error (PAE) is an AlphaFold confidence matrix: entry (i, j) is the expected error in the position of residue j, in ångströms, when the prediction is superimposed on the true structure at residue i. Low PAE within a block of residues means that block is internally rigid and well-predicted; high PAE between two blocks means their relative placement is uncertain even if each block individually is confident.

Secondary structure (3-state, P-SEA). Three-state secondary structure (P-SEA) collapses the eight DSSP classes into helix (a), strand (b), and coil (c). P-SEA assigns these from Cα geometry alone — distances and angles — without requiring backbone oxygens, so it works on any Cα trace.

Solvent-accessible surface area. Solvent-accessible surface area (SASA) is the area in Å² traced out by the centre of a 1.4 Å probe sphere (a water molecule) rolled over the protein's van der Waals surface (Shrake–Rupley / Lee–Richards construction). Buried residues have near-zero SASA; fully exposed residues can exceed 200 Å². The total SASA scales roughly with the number of surface residues.

Foldseek 3Di. The Foldseek 3Di string encodes local tertiary geometry as a 20-letter alphabet — one character per residue — derived from the relative positions of nearby Cα atoms. Unlike the amino-acid sequence, 3Di is a direct function of the 3D structure, so two proteins with the same fold have similar 3Di strings even at low sequence identity.

B-factor. For experimental (PDB) structures, the B-factor (temperature factor) quantifies the positional spread of each atom in the crystal — a combination of thermal vibration and static disorder — in units of Å². High B-factors mark flexible loops or poorly resolved regions; low B-factors mark the rigid, well-ordered core.

mmCIF coordinates. The mmCIF block holds the 3D Cartesian coordinates of each backbone atom (N, Cα, C, O) in ångströms. mmCIF is the PDB's canonical archive format — a tagged-loop text representation of the atomic model.

InterPro / GO / CATH / organism. Functional annotations link the protein to curated databases. InterPro entries identify conserved domains and families by matching the sequence against member-database signatures (Pfam, PROSITE, CDD, …). Gene Ontology (GO) terms describe molecular function, biological process, and cellular component in a controlled vocabulary. CATH places the structure in a hierarchical fold classification (Class/Architecture/Topology/Homologous-superfamily). The organism is the source species.

Rendered structure images. Structure images are PyMOL renders from six orthogonal camera directions. Cartoon representation draws helices as coils and strands as arrows; sticks shows the backbone as bonds; surface shows the solvent-excluded envelope. Rainbow coloring maps sequence position to hue (blue→red, N→C); chain coloring assigns a distinct color per polypeptide.

Sequence. This is the polypeptide sequence — one letter per residue, N-terminus first. Length ranges from a few dozen residues for small domains to over a thousand for large multi-domain proteins.

Secondary structure (8-state, DSSP). The SS8 string is DSSP's per-residue secondary-structure call. α-helix (H) means an i→i+4 H-bond ladder; β-strand (E) means the residue participates in a β-sheet; 3₁₀ (G) and π (I) are tighter and wider helices; T/S are turns/bends; '-' is loop.

Nearest PDB structures. Structural nearest neighbors (via Foldseek easy-search vs the PDB). Reported per hit: target PDB id, E-value, and alignment TM-score. A TM-score above ~0.5 is the conventional threshold for 'same fold'.